Protein AF-A0A8T4D6T5-F1 (afdb_monomer)

Radius of gyration: 14.93 Å; Cα contacts (8 Å, |Δi|>4): 18; chains: 1; bounding box: 34×22×38 Å

Structure (mmCIF, N/CA/C/O backbone):
data_AF-A0A8T4D6T5-F1
#
_entry.id   AF-A0A8T4D6T5-F1
#
loop_
_atom_site.group_PDB
_atom_site.id
_atom_site.type_symbol
_atom_site.label_atom_id
_atom_site.label_alt_id
_atom_site.label_comp_id
_atom_site.label_asym_id
_atom_site.label_entity_id
_atom_site.label_seq_id
_atom_site.pdbx_PDB_ins_code
_atom_site.Cartn_x
_atom_site.Cartn_y
_atom_site.Cartn_z
_atom_site.occupancy
_atom_site.B_iso_or_equiv
_atom_site.auth_seq_id
_atom_site.auth_comp_id
_atom_site.auth_asym_id
_atom_site.auth_atom_id
_atom_site.pdbx_PDB_model_num
ATOM 1 N N . MET A 1 1 ? -0.708 15.804 -9.052 1.00 46.09 1 MET A N 1
ATOM 2 C CA . MET A 1 1 ? -0.358 14.365 -9.127 1.00 46.09 1 MET A CA 1
ATOM 3 C C . MET A 1 1 ? 0.122 13.899 -7.763 1.00 46.09 1 MET A C 1
ATOM 5 O O . MET A 1 1 ? 0.906 14.612 -7.148 1.00 46.09 1 MET A O 1
ATOM 9 N N . ARG A 1 2 ? -0.346 12.748 -7.262 1.00 52.72 2 ARG A N 1
ATOM 10 C CA . ARG A 1 2 ? 0.257 12.134 -6.068 1.00 52.72 2 ARG A CA 1
ATOM 11 C C . ARG A 1 2 ? 1.587 11.505 -6.482 1.00 52.72 2 ARG A C 1
ATOM 13 O O . ARG A 1 2 ? 1.604 10.650 -7.353 1.00 52.72 2 ARG A O 1
ATOM 20 N N . THR A 1 3 ? 2.682 11.932 -5.865 1.00 64.69 3 THR A N 1
ATOM 21 C CA . THR A 1 3 ? 4.037 11.399 -6.094 1.00 64.69 3 THR A CA 1
ATOM 22 C C . THR A 1 3 ? 4.342 10.150 -5.261 1.00 64.69 3 THR A C 1
ATOM 24 O O . THR A 1 3 ? 5.433 9.599 -5.359 1.00 64.69 3 THR A O 1
ATOM 27 N N . TYR A 1 4 ? 3.398 9.697 -4.428 1.00 77.56 4 TYR A N 1
ATOM 28 C CA . TYR A 1 4 ? 3.595 8.596 -3.485 1.00 77.56 4 TYR A CA 1
ATOM 29 C C . TYR A 1 4 ? 2.365 7.682 -3.426 1.00 77.56 4 TYR A C 1
ATOM 31 O O . TYR A 1 4 ? 1.236 8.176 -3.406 1.00 77.56 4 TYR A O 1
ATOM 39 N N . ILE A 1 5 ? 2.602 6.366 -3.324 1.00 82.69 5 ILE A N 1
ATOM 40 C CA . ILE A 1 5 ? 1.571 5.322 -3.132 1.00 82.69 5 ILE A CA 1
ATOM 41 C C . ILE A 1 5 ? 0.792 5.548 -1.825 1.00 82.69 5 ILE A C 1
ATOM 43 O O . ILE A 1 5 ? -0.425 5.372 -1.775 1.00 82.69 5 ILE A O 1
ATOM 47 N N . PHE A 1 6 ? 1.496 5.992 -0.780 1.00 89.81 6 PHE A N 1
ATOM 48 C CA . PHE A 1 6 ? 0.930 6.341 0.520 1.00 89.81 6 PHE A CA 1
ATOM 49 C C . PHE A 1 6 ? 1.226 7.801 0.866 1.00 89.81 6 PHE A C 1
ATOM 51 O O . PHE A 1 6 ? 2.356 8.289 0.696 1.00 89.81 6 PHE A O 1
ATOM 58 N N . THR A 1 7 ? 0.233 8.500 1.417 1.00 91.31 7 THR A N 1
ATOM 59 C CA . THR A 1 7 ? 0.455 9.823 2.018 1.00 91.31 7 THR A CA 1
ATOM 60 C C . THR A 1 7 ? 1.389 9.713 3.233 1.00 91.31 7 THR A C 1
ATOM 62 O O . THR A 1 7 ? 1.701 8.621 3.714 1.00 91.31 7 THR A O 1
ATOM 65 N N . LYS A 1 8 ? 1.877 10.850 3.749 1.00 92.19 8 LYS A N 1
ATOM 66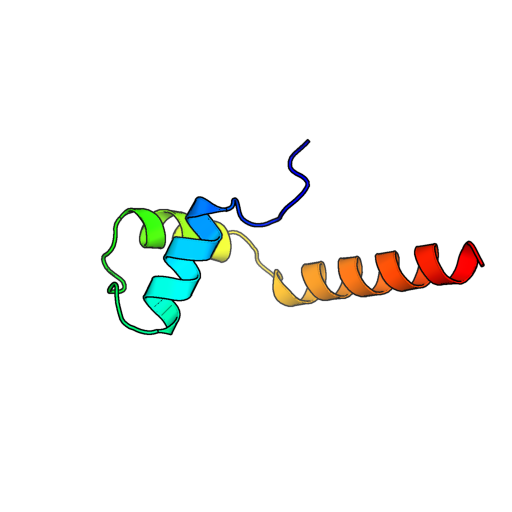 C CA . LYS A 1 8 ? 2.683 10.851 4.983 1.00 92.19 8 LYS A CA 1
ATOM 67 C C . LYS A 1 8 ? 1.898 10.288 6.176 1.00 92.19 8 LYS A C 1
ATOM 69 O O . LYS A 1 8 ? 2.453 9.505 6.936 1.00 92.19 8 LYS A O 1
ATOM 74 N N . SER A 1 9 ? 0.619 10.649 6.306 1.00 93.25 9 SER A N 1
ATOM 75 C CA . SER A 1 9 ? -0.240 10.145 7.382 1.00 93.25 9 SER A CA 1
ATOM 76 C C . SER A 1 9 ? -0.490 8.645 7.252 1.00 93.25 9 SER A C 1
ATOM 78 O O . SER A 1 9 ? -0.314 7.921 8.222 1.00 93.25 9 SER A O 1
ATOM 80 N N . GLU A 1 10 ? -0.794 8.160 6.045 1.00 95.12 10 GLU A N 1
ATOM 81 C CA . GLU A 1 10 ? -0.991 6.728 5.790 1.00 95.12 10 GLU A CA 1
ATOM 82 C C . GLU A 1 10 ? 0.268 5.919 6.106 1.00 95.12 10 GLU A C 1
ATOM 84 O O . GLU A 1 10 ? 0.176 4.866 6.732 1.00 95.12 10 GLU A O 1
ATOM 89 N N . ARG A 1 11 ? 1.456 6.427 5.742 1.00 95.44 11 ARG A N 1
ATOM 90 C CA . ARG A 1 11 ? 2.730 5.800 6.127 1.00 95.44 11 ARG A CA 1
ATOM 91 C C . ARG A 1 11 ? 2.871 5.685 7.637 1.00 95.44 11 ARG A C 1
ATOM 93 O O . ARG A 1 11 ? 3.239 4.619 8.114 1.00 95.44 11 ARG A O 1
ATOM 100 N N . GLN A 1 12 ? 2.558 6.745 8.378 1.00 96.94 12 GLN A N 1
ATOM 101 C CA . GLN A 1 12 ? 2.641 6.708 9.834 1.00 96.94 12 GLN A CA 1
ATOM 102 C C . GLN A 1 12 ? 1.655 5.699 10.434 1.00 96.94 12 GLN A C 1
ATOM 104 O O . GLN A 1 12 ? 2.037 4.939 11.317 1.00 96.94 12 GLN A O 1
ATOM 109 N N . THR A 1 13 ? 0.418 5.637 9.931 1.00 97.31 13 THR A N 1
ATOM 110 C CA . THR A 1 13 ? -0.575 4.635 10.351 1.00 97.31 13 THR A CA 1
ATOM 111 C C . THR A 1 13 ? -0.078 3.212 10.096 1.00 97.31 13 THR A C 1
ATOM 113 O O . THR A 1 13 ? -0.156 2.371 10.986 1.00 97.31 13 THR A O 1
ATOM 116 N N . ILE A 1 14 ? 0.486 2.939 8.915 1.00 96.19 14 ILE A N 1
ATOM 117 C CA . ILE A 1 14 ? 1.049 1.621 8.584 1.00 96.19 14 ILE A CA 1
ATOM 118 C C . ILE A 1 14 ? 2.212 1.281 9.519 1.00 96.19 14 ILE A C 1
ATOM 120 O O . ILE A 1 14 ? 2.239 0.185 10.068 1.00 96.19 14 ILE A O 1
ATOM 124 N N . ILE A 1 15 ? 3.144 2.213 9.739 1.00 97.62 15 ILE A N 1
ATOM 125 C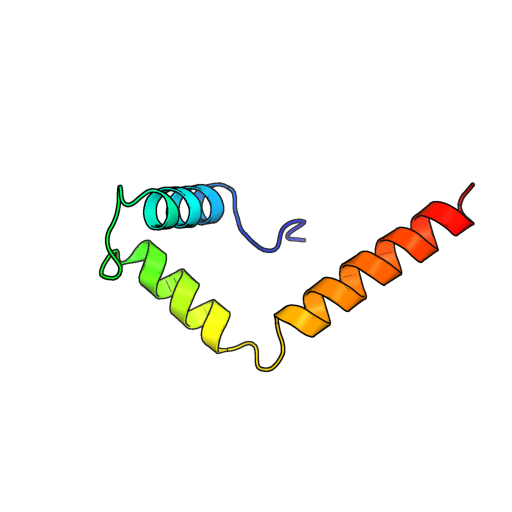 CA . ILE A 1 15 ? 4.276 2.012 10.654 1.00 97.62 15 ILE A CA 1
ATOM 126 C C . ILE A 1 15 ? 3.765 1.691 12.056 1.00 97.62 15 ILE A C 1
ATOM 128 O O . ILE A 1 15 ? 4.171 0.682 12.618 1.00 97.62 15 ILE A O 1
ATOM 132 N N . ASN A 1 16 ? 2.838 2.496 12.582 1.00 97.56 16 ASN A N 1
ATOM 133 C CA . ASN A 1 16 ? 2.237 2.298 13.898 1.00 97.56 16 ASN A CA 1
ATOM 134 C C . ASN A 1 16 ? 1.586 0.912 14.031 1.00 97.56 16 ASN A C 1
ATOM 136 O O . ASN A 1 16 ? 1.734 0.248 15.053 1.00 97.56 16 ASN A O 1
ATOM 140 N N . PHE A 1 17 ? 0.907 0.440 12.985 1.00 97.94 17 PHE A N 1
ATOM 141 C CA . PHE A 1 17 ? 0.341 -0.905 12.971 1.00 97.94 17 PHE A CA 1
ATOM 142 C C . PHE A 1 17 ? 1.430 -1.987 12.996 1.00 97.94 17 PHE A C 1
ATOM 144 O O . PHE A 1 17 ? 1.340 -2.926 13.781 1.00 97.94 17 PHE A O 1
ATOM 151 N N . LEU A 1 18 ? 2.480 -1.843 12.181 1.00 97.12 18 LEU A N 1
ATOM 152 C CA . LEU A 1 18 ? 3.577 -2.813 12.096 1.00 97.12 18 LEU A CA 1
ATOM 153 C C . LEU A 1 18 ? 4.404 -2.904 13.386 1.00 97.12 18 LEU A C 1
ATOM 155 O O . LEU A 1 18 ? 4.886 -3.984 13.715 1.00 97.12 18 LEU A O 1
ATOM 159 N N . ILE A 1 19 ? 4.547 -1.802 14.128 1.00 97.50 19 ILE A N 1
ATOM 160 C CA . ILE A 1 19 ? 5.219 -1.782 15.440 1.00 97.50 19 ILE A CA 1
ATOM 161 C C . ILE A 1 19 ? 4.267 -2.095 16.609 1.00 97.50 19 ILE A C 1
ATOM 163 O O . ILE A 1 19 ? 4.687 -2.066 17.763 1.00 97.50 19 ILE A O 1
ATOM 167 N N . GLY A 1 20 ? 2.987 -2.368 16.329 1.00 97.31 20 GLY A N 1
ATOM 168 C CA . GLY A 1 20 ? 1.987 -2.769 17.322 1.00 97.31 20 GLY A CA 1
ATOM 169 C C . GLY A 1 20 ? 1.400 -1.640 18.176 1.00 97.31 20 GLY A C 1
ATOM 170 O O . GLY A 1 20 ? 0.728 -1.929 19.163 1.00 97.31 20 GLY A O 1
ATOM 171 N N . THR A 1 21 ? 1.616 -0.365 17.830 1.00 96.81 21 THR A N 1
ATOM 172 C CA . THR A 1 21 ? 1.050 0.778 18.578 1.00 96.81 21 THR A CA 1
ATOM 173 C C . THR A 1 21 ? -0.412 1.058 18.244 1.00 96.81 21 THR A C 1
ATOM 175 O O . THR A 1 21 ? -1.100 1.709 19.028 1.00 96.81 21 THR A O 1
ATOM 178 N N . ILE A 1 22 ? -0.911 0.546 17.117 1.00 96.44 22 ILE A N 1
ATOM 179 C CA . ILE A 1 22 ? -2.343 0.509 16.801 1.00 96.44 22 ILE A CA 1
ATOM 180 C C . ILE A 1 22 ? -2.756 -0.900 16.383 1.00 96.44 22 ILE A C 1
ATOM 182 O O . ILE A 1 22 ? -1.947 -1.694 15.903 1.00 96.44 22 ILE A O 1
ATOM 186 N N . ASN A 1 23 ? -4.038 -1.208 16.552 1.00 9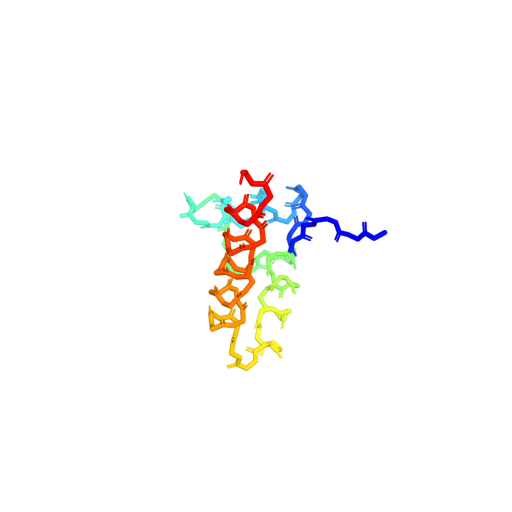6.06 23 ASN A N 1
ATOM 187 C CA . ASN A 1 23 ? -4.596 -2.513 16.229 1.00 96.06 23 ASN A CA 1
ATOM 188 C C . ASN A 1 23 ? -5.251 -2.531 14.839 1.00 96.06 23 ASN A C 1
ATOM 190 O O . ASN A 1 23 ? -5.484 -1.504 14.204 1.00 96.06 23 ASN A O 1
ATOM 194 N N . ARG A 1 24 ? -5.597 -3.736 14.371 1.00 94.50 24 ARG A N 1
ATOM 195 C CA . ARG A 1 24 ? -6.243 -3.945 13.065 1.00 94.50 24 ARG A CA 1
ATOM 196 C C . ARG A 1 24 ? -7.606 -3.248 12.932 1.00 94.50 24 ARG A C 1
ATOM 198 O O . ARG A 1 24 ? -8.046 -3.007 11.814 1.00 94.50 24 ARG A O 1
ATOM 205 N N . SER A 1 25 ? -8.271 -2.958 14.049 1.00 95.25 25 SER A N 1
ATOM 206 C CA . SER A 1 25 ? -9.567 -2.271 14.085 1.00 95.25 25 SER A CA 1
ATOM 207 C C . SER A 1 25 ? -9.470 -0.748 13.977 1.00 95.25 25 SER A C 1
ATOM 209 O O . SER A 1 25 ? -10.511 -0.097 13.961 1.00 95.25 25 SER A O 1
ATOM 211 N N . ASP A 1 26 ? -8.265 -0.169 13.905 1.00 96.88 26 ASP A N 1
ATOM 212 C CA . ASP A 1 26 ? -8.103 1.270 13.698 1.00 96.88 26 ASP A CA 1
ATOM 213 C C . ASP A 1 26 ? -8.834 1.721 12.409 1.00 96.88 26 ASP A C 1
ATOM 215 O O . ASP A 1 26 ? -8.589 1.158 11.333 1.00 96.88 26 ASP A O 1
ATOM 219 N N . PRO A 1 27 ? -9.733 2.723 12.479 1.00 95.69 27 PRO A N 1
ATOM 220 C CA . PRO A 1 27 ? -10.519 3.150 11.323 1.00 95.69 27 PRO A CA 1
ATOM 221 C C . PRO A 1 27 ? -9.669 3.623 10.138 1.00 95.69 27 PRO A C 1
ATOM 223 O O . PRO A 1 27 ? -10.007 3.341 8.987 1.00 95.69 27 PRO A O 1
ATOM 226 N N . ASN A 1 28 ? -8.546 4.301 10.396 1.00 93.88 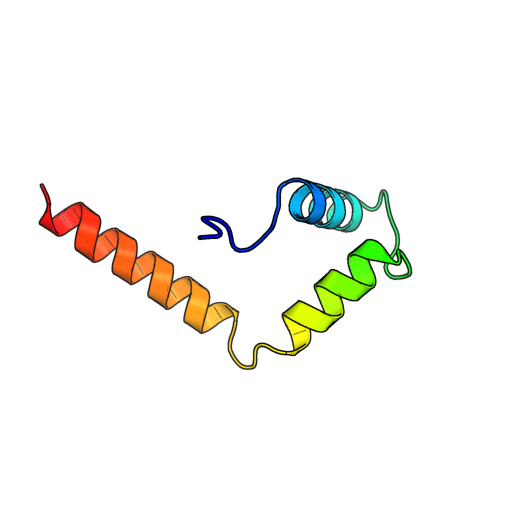28 ASN A N 1
ATOM 227 C CA . ASN A 1 28 ? -7.663 4.790 9.338 1.00 93.88 28 ASN A CA 1
ATOM 228 C C . ASN A 1 28 ? -6.933 3.626 8.667 1.00 93.88 28 A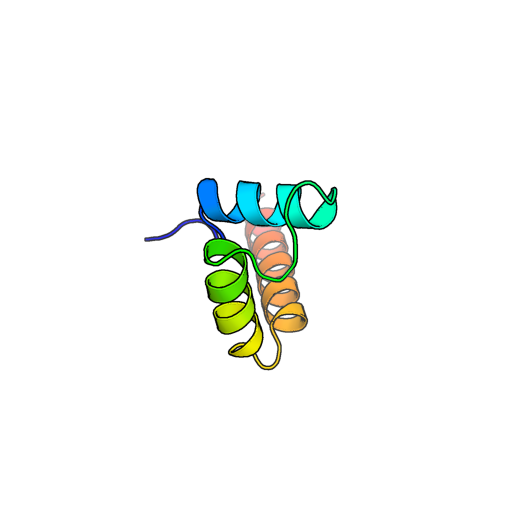SN A C 1
ATOM 230 O O . ASN A 1 28 ? -6.812 3.585 7.441 1.00 93.88 28 ASN A O 1
ATOM 234 N N . LEU A 1 29 ? -6.492 2.646 9.456 1.00 96.69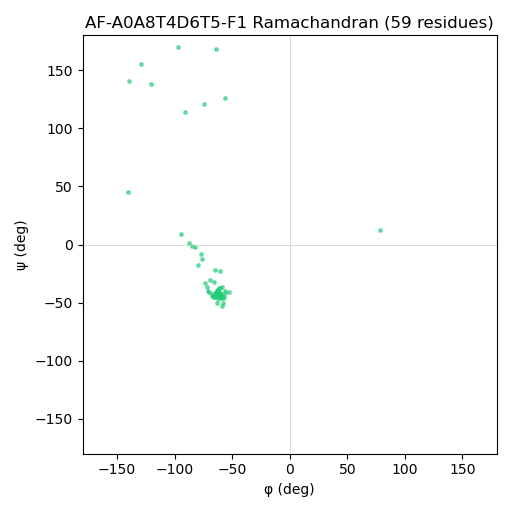 29 LEU A N 1
ATOM 235 C CA . LEU A 1 29 ? -5.885 1.429 8.930 1.00 96.69 29 LEU A CA 1
ATOM 236 C C . LEU A 1 29 ? -6.878 0.619 8.087 1.00 96.69 29 LEU A C 1
ATOM 238 O O . LEU A 1 29 ? -6.508 0.110 7.030 1.00 96.69 29 LEU A O 1
ATOM 242 N N . MET A 1 30 ? -8.143 0.528 8.500 1.00 96.75 30 MET A N 1
ATOM 243 C CA . MET A 1 30 ? -9.176 -0.207 7.762 1.00 96.75 30 MET A CA 1
ATOM 244 C C . MET A 1 30 ? -9.427 0.366 6.361 1.00 96.75 30 MET A C 1
ATOM 246 O O . MET A 1 30 ? -9.584 -0.400 5.406 1.00 96.75 30 MET A O 1
ATOM 250 N N . VAL A 1 31 ? -9.387 1.694 6.205 1.00 94.44 31 VAL A N 1
ATOM 251 C CA . VAL A 1 31 ? -9.456 2.348 4.885 1.00 94.44 31 VAL A CA 1
ATOM 252 C C . VAL A 1 31 ? -8.265 1.942 4.011 1.00 94.44 31 VAL A C 1
ATOM 254 O O . VAL A 1 31 ? -8.442 1.595 2.841 1.00 94.44 31 VAL A O 1
ATOM 257 N N . ILE A 1 32 ? -7.055 1.922 4.579 1.00 94.44 32 ILE A N 1
ATOM 258 C CA . ILE A 1 32 ? -5.833 1.515 3.870 1.00 94.44 32 ILE A CA 1
ATOM 259 C C . ILE A 1 32 ? -5.910 0.037 3.459 1.00 94.44 32 ILE A C 1
ATOM 261 O O . ILE A 1 32 ? -5.612 -0.294 2.312 1.00 94.44 32 ILE A O 1
ATOM 265 N N . ILE A 1 33 ? -6.359 -0.847 4.355 1.00 94.62 33 ILE A N 1
ATOM 266 C CA . ILE A 1 33 ? -6.538 -2.279 4.076 1.00 94.62 33 ILE A CA 1
ATOM 267 C C . ILE A 1 33 ? -7.545 -2.490 2.943 1.00 94.62 33 ILE A C 1
ATOM 269 O O . ILE A 1 33 ? -7.286 -3.289 2.046 1.00 94.62 33 ILE A O 1
ATOM 273 N N . SER A 1 34 ? -8.678 -1.783 2.970 1.00 93.50 34 SER A N 1
ATOM 274 C CA . SER A 1 34 ? -9.693 -1.861 1.913 1.00 93.50 34 SER A CA 1
ATOM 275 C C . SER A 1 34 ? -9.102 -1.515 0.545 1.00 93.50 34 SER A C 1
ATOM 277 O O . SER A 1 34 ? -9.271 -2.262 -0.416 1.00 93.50 34 SER A O 1
ATOM 279 N N . ARG A 1 35 ? -8.306 -0.441 0.483 1.00 90.94 35 ARG A N 1
ATOM 280 C CA . ARG A 1 35 ? -7.606 -0.037 -0.738 1.00 90.94 35 ARG A CA 1
ATOM 281 C C . ARG A 1 35 ? -6.565 -1.063 -1.188 1.00 90.94 35 ARG A C 1
ATOM 283 O O . ARG A 1 35 ? -6.459 -1.326 -2.374 1.00 90.94 35 ARG A O 1
ATOM 290 N N . ILE A 1 36 ? -5.788 -1.650 -0.279 1.00 89.38 36 ILE A N 1
ATOM 291 C CA . ILE A 1 36 ? -4.792 -2.667 -0.660 1.00 89.38 36 ILE A CA 1
ATOM 292 C C . ILE A 1 36 ? -5.479 -3.902 -1.257 1.00 89.38 36 ILE A C 1
ATOM 294 O O . ILE A 1 36 ? -5.006 -4.441 -2.250 1.00 89.38 36 ILE A O 1
ATOM 298 N N . LYS A 1 37 ? -6.630 -4.309 -0.707 1.00 89.69 37 LYS A N 1
ATOM 299 C CA . LYS A 1 37 ? -7.407 -5.452 -1.209 1.00 89.69 37 LYS A CA 1
ATOM 300 C C . LYS A 1 37 ? -7.971 -5.263 -2.619 1.00 89.69 37 LYS A C 1
ATOM 302 O O . LYS A 1 37 ? -8.294 -6.262 -3.250 1.00 89.69 37 LYS A O 1
ATOM 307 N N . SER A 1 38 ? -8.124 -4.029 -3.107 1.00 91.06 38 SER A N 1
ATOM 308 C CA . SER A 1 38 ? -8.614 -3.801 -4.472 1.00 91.06 38 SER A CA 1
ATOM 309 C C . SER A 1 38 ? -7.556 -4.059 -5.545 1.00 91.06 38 SER A C 1
ATOM 311 O O . SER A 1 38 ? -7.900 -4.117 -6.721 1.00 91.06 38 SER A O 1
ATOM 313 N N . PHE A 1 39 ? -6.282 -4.194 -5.171 1.00 88.12 39 PHE A N 1
ATOM 314 C CA . PHE A 1 39 ? -5.214 -4.516 -6.109 1.00 88.12 39 PHE A CA 1
ATOM 315 C C . PHE A 1 39 ? -5.034 -6.030 -6.199 1.00 88.12 39 PHE A C 1
ATOM 317 O O . PHE A 1 39 ? -4.626 -6.670 -5.231 1.00 88.12 39 PHE A O 1
ATOM 324 N N . SER A 1 40 ? -5.322 -6.596 -7.370 1.00 90.44 40 SER A N 1
ATOM 325 C CA . SER A 1 40 ? -5.179 -8.033 -7.620 1.00 90.44 40 SER A CA 1
ATOM 326 C C . SER A 1 40 ? -3.721 -8.493 -7.664 1.00 90.44 40 SER A C 1
ATOM 328 O O . SER A 1 40 ? -3.452 -9.624 -7.277 1.00 90.44 40 SER A O 1
ATOM 330 N N . ASP A 1 41 ? -2.797 -7.625 -8.094 1.00 91.38 41 ASP A N 1
ATOM 331 C CA . ASP A 1 41 ? -1.380 -7.972 -8.260 1.00 91.38 41 ASP A CA 1
ATOM 332 C C . ASP A 1 41 ? -0.425 -6.847 -7.811 1.00 91.38 41 ASP A C 1
ATOM 334 O O . ASP A 1 41 ? 0.539 -6.476 -8.480 1.00 91.38 41 ASP A O 1
ATOM 338 N N . LEU A 1 42 ? -0.714 -6.267 -6.639 1.00 88.88 42 LEU A N 1
ATOM 339 C CA . LEU A 1 42 ? 0.004 -5.095 -6.119 1.00 88.88 42 LEU A CA 1
ATOM 340 C C . LEU A 1 42 ? 1.527 -5.283 -6.076 1.00 88.88 42 LEU A C 1
ATOM 342 O O . LEU A 1 42 ? 2.277 -4.348 -6.348 1.00 88.88 42 LEU A O 1
ATOM 346 N N . SER A 1 43 ? 1.989 -6.471 -5.682 1.00 88.75 43 SER A N 1
ATOM 347 C CA . SER A 1 43 ? 3.418 -6.756 -5.553 1.00 88.75 43 SER A CA 1
ATOM 348 C C . SER A 1 43 ? 4.118 -6.771 -6.908 1.00 88.75 43 SER A C 1
ATOM 350 O O . SER A 1 43 ? 5.201 -6.198 -7.019 1.00 88.75 43 SER A O 1
ATOM 352 N N . HIS A 1 44 ? 3.504 -7.378 -7.927 1.00 93.25 44 HIS A N 1
ATOM 353 C CA . HIS A 1 44 ? 4.063 -7.402 -9.274 1.00 93.25 44 HIS A CA 1
ATOM 354 C C . HIS A 1 44 ? 4.075 -6.005 -9.898 1.00 93.25 44 HIS A C 1
ATOM 356 O O . HIS A 1 44 ? 5.102 -5.579 -10.423 1.00 93.25 44 HIS A O 1
ATOM 362 N N . ASP A 1 45 ? 2.984 -5.249 -9.752 1.00 92.06 45 ASP A N 1
ATOM 363 C CA . ASP A 1 45 ? 2.898 -3.878 -10.263 1.00 92.06 45 ASP A CA 1
ATOM 364 C C . ASP A 1 45 ? 3.987 -2.976 -9.656 1.00 92.06 45 ASP A C 1
ATOM 366 O O . ASP A 1 45 ? 4.643 -2.213 -10.369 1.00 92.06 45 ASP A O 1
ATOM 370 N N . ILE A 1 46 ? 4.223 -3.070 -8.340 1.00 91.81 46 ILE A N 1
ATOM 371 C CA . ILE A 1 46 ? 5.283 -2.307 -7.663 1.00 91.81 46 ILE A CA 1
ATOM 372 C C . ILE A 1 46 ? 6.676 -2.708 -8.176 1.00 91.81 46 ILE A C 1
ATOM 374 O O . ILE A 1 46 ? 7.502 -1.820 -8.403 1.00 91.81 46 ILE A 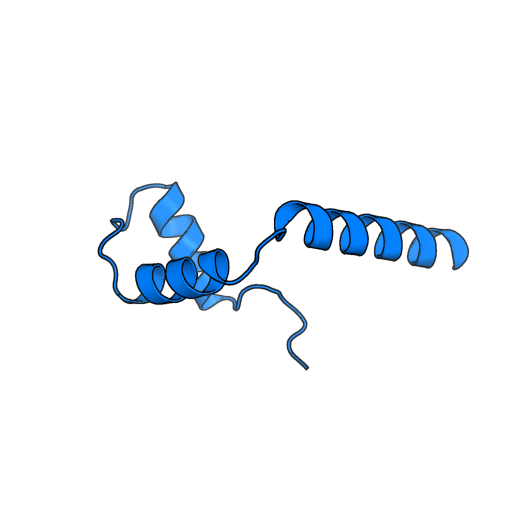O 1
ATOM 378 N N . ASP A 1 47 ? 6.938 -4.004 -8.379 1.00 94.62 47 ASP A N 1
ATOM 379 C CA . ASP A 1 47 ? 8.209 -4.492 -8.938 1.00 94.62 47 ASP A CA 1
ATOM 380 C C . ASP A 1 47 ? 8.440 -3.954 -10.358 1.00 94.62 47 ASP A C 1
ATOM 382 O O . ASP A 1 47 ? 9.515 -3.435 -10.665 1.00 94.62 47 ASP A O 1
ATOM 386 N N . LEU A 1 48 ? 7.407 -3.975 -11.207 1.00 94.81 48 LEU A N 1
ATOM 387 C CA . LEU A 1 48 ? 7.472 -3.418 -12.559 1.00 94.81 48 LEU A CA 1
ATOM 388 C C . LEU A 1 48 ? 7.809 -1.923 -12.549 1.00 94.81 48 LEU A C 1
ATOM 390 O O . LEU A 1 48 ? 8.684 -1.488 -13.301 1.00 94.81 48 LEU A O 1
ATOM 394 N N . TYR A 1 49 ? 7.172 -1.131 -11.678 1.00 91.31 49 TYR A N 1
ATOM 395 C CA . TYR A 1 49 ? 7.503 0.290 -11.532 1.00 91.31 49 TYR A CA 1
ATOM 396 C C . TYR A 1 49 ? 8.946 0.512 -11.067 1.00 91.31 49 TYR A C 1
ATOM 398 O O . TYR A 1 49 ? 9.605 1.436 -11.556 1.00 91.31 49 TYR A O 1
ATOM 406 N N . ALA A 1 50 ? 9.445 -0.311 -10.141 1.00 90.88 50 ALA A N 1
ATOM 407 C CA . ALA A 1 50 ? 10.821 -0.224 -9.660 1.00 90.88 50 ALA A CA 1
ATOM 408 C C . ALA A 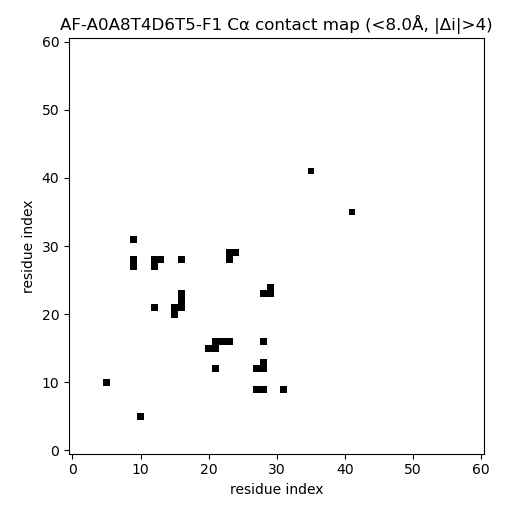1 50 ? 11.823 -0.503 -10.791 1.00 90.88 50 ALA A C 1
ATOM 410 O O . ALA A 1 50 ? 12.684 0.338 -11.058 1.00 90.88 50 ALA A O 1
ATOM 411 N N . ARG A 1 51 ? 11.640 -1.606 -11.529 1.00 94.44 51 ARG A N 1
ATOM 412 C CA . ARG A 1 51 ? 12.481 -1.973 -12.682 1.00 94.44 51 ARG A CA 1
ATOM 413 C C . ARG A 1 51 ? 12.448 -0.928 -13.789 1.00 94.44 51 ARG A C 1
ATOM 415 O O . ARG A 1 51 ? 13.485 -0.592 -14.353 1.00 94.44 51 ARG A O 1
ATOM 422 N N . LEU A 1 52 ? 11.267 -0.391 -14.101 1.00 93.69 52 LEU A N 1
ATOM 423 C CA . LEU A 1 52 ? 11.132 0.661 -15.107 1.00 93.69 52 LEU A CA 1
ATOM 424 C C . LEU A 1 52 ? 11.902 1.917 -14.689 1.00 93.69 52 LEU A C 1
ATOM 426 O O . LEU A 1 52 ? 12.617 2.504 -15.499 1.00 93.69 52 LEU A O 1
ATOM 430 N N . ARG A 1 53 ? 11.786 2.323 -13.420 1.00 90.50 53 ARG A N 1
ATOM 431 C CA . ARG A 1 53 ? 12.521 3.475 -12.891 1.00 90.50 53 ARG A CA 1
ATOM 432 C C . ARG A 1 53 ? 14.029 3.270 -12.991 1.00 90.50 53 ARG A C 1
ATOM 434 O O . ARG A 1 53 ? 14.724 4.201 -13.394 1.00 90.50 53 ARG A O 1
ATOM 441 N N . GLU A 1 54 ? 14.523 2.091 -12.632 1.00 92.81 54 GLU A N 1
ATOM 442 C CA . GLU A 1 54 ? 15.938 1.739 -12.775 1.00 92.81 54 GLU A CA 1
ATOM 443 C C . GLU A 1 54 ? 16.380 1.833 -14.235 1.00 92.81 54 GLU A C 1
ATOM 445 O O . GLU A 1 54 ? 17.291 2.597 -14.539 1.00 92.81 54 GLU A O 1
ATOM 450 N N . ALA A 1 55 ? 15.667 1.173 -15.152 1.00 94.12 55 ALA A N 1
ATOM 451 C CA . ALA A 1 55 ? 15.987 1.189 -16.578 1.00 94.12 55 ALA A CA 1
ATOM 452 C C . ALA A 1 55 ? 16.035 2.611 -17.166 1.00 94.12 55 ALA A C 1
ATOM 454 O O . ALA A 1 55 ? 16.936 2.937 -17.938 1.00 94.12 55 ALA A O 1
ATOM 455 N N . VAL A 1 56 ? 15.094 3.480 -16.780 1.00 93.69 56 VAL A N 1
ATOM 456 C CA . VAL A 1 56 ? 15.060 4.877 -17.239 1.00 93.69 56 VAL A CA 1
ATOM 457 C C . VAL A 1 56 ? 16.208 5.690 -16.642 1.00 93.69 56 VAL A C 1
ATOM 459 O O . VAL A 1 56 ? 16.818 6.474 -17.362 1.00 93.69 56 VAL A O 1
ATOM 462 N N . THR A 1 57 ? 16.529 5.489 -15.361 1.00 88.81 57 THR A N 1
ATOM 463 C CA . THR A 1 57 ? 17.587 6.242 -14.665 1.00 88.81 57 THR A CA 1
ATOM 464 C C . THR A 1 57 ? 18.981 5.826 -15.140 1.00 88.81 57 THR A C 1
ATOM 466 O O . THR A 1 57 ? 19.859 6.671 -15.268 1.00 88.81 57 THR A O 1
ATOM 469 N N . THR A 1 58 ? 19.193 4.542 -15.442 1.00 77.56 58 THR A N 1
ATOM 470 C CA . THR A 1 58 ? 20.468 4.032 -15.968 1.00 77.56 58 THR A CA 1
ATOM 471 C C . THR A 1 58 ? 20.696 4.426 -17.430 1.00 77.56 58 THR A C 1
ATOM 473 O O . THR A 1 58 ? 21.831 4.690 -17.801 1.00 77.56 58 THR A O 1
ATOM 476 N N . ASN A 1 59 ? 19.643 4.539 -18.249 1.00 61.31 59 ASN A N 1
ATOM 477 C CA . ASN A 1 59 ? 19.759 5.005 -19.641 1.00 61.31 59 ASN A CA 1
ATOM 478 C C . ASN A 1 5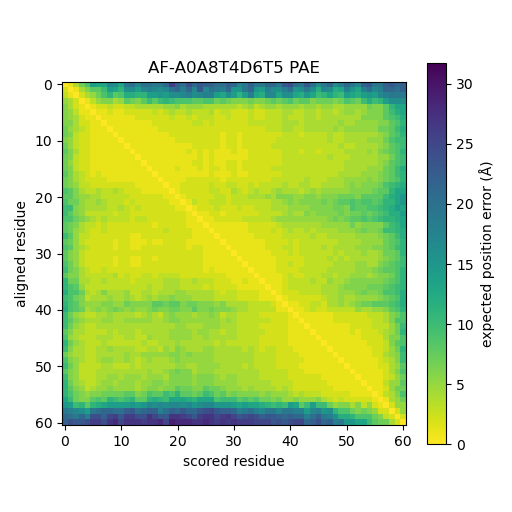9 ? 19.925 6.528 -19.788 1.00 61.31 59 ASN A C 1
ATOM 480 O O . ASN A 1 59 ? 20.135 7.004 -20.900 1.00 61.31 59 ASN A O 1
ATOM 484 N N . THR A 1 60 ? 19.786 7.303 -18.706 1.00 58.50 60 THR A N 1
ATOM 485 C CA . THR A 1 60 ? 20.063 8.752 -18.709 1.00 58.50 60 THR A CA 1
ATOM 486 C C . THR A 1 60 ? 21.484 9.109 -18.245 1.00 58.50 60 THR A C 1
ATOM 488 O O . THR A 1 60 ? 21.760 10.293 -18.053 1.00 58.50 60 THR A O 1
ATOM 491 N N . ALA A 1 61 ? 22.368 8.118 -18.071 1.00 49.62 61 ALA A N 1
ATOM 492 C CA . ALA A 1 61 ? 23.778 8.296 -17.707 1.00 49.62 61 ALA A CA 1
ATOM 493 C C . ALA A 1 61 ? 24.720 8.195 -18.916 1.00 49.62 61 ALA A C 1
ATOM 495 O O . ALA A 1 61 ? 24.468 7.336 -19.792 1.00 49.62 61 ALA A O 1
#

Sequence (61 aa):
MRTYIFTKSERQTIINFLIGTINRSDPNLMVIISRIKSFSDLSHDIDLYARLREAVTTNTA

Foldseek 3Di:
DDPDPDDPVRVVVVVCPVVPVDDCPPPSNVVVVVVVVVDPCVPVVVVVVVVVVVVVVVVVD

pLDDT: mean 89.26, std 12.06, range [46.09, 97.94]

Secondary structure (DSSP, 8-state):
---SSS-HHHHHHHHHHHTTSS-TT-HHHHHHHHHHHT-TTHHHHHHHHHHHHHHHHHTT-

Solvent-accessible surface area (backbone atoms only — not comparable to full-atom values): 3772 Å² total; per-residue (Å²): 133,84,94,54,100,57,55,73,67,55,48,51,50,52,50,35,41,77,76,62,77,43,61,85,81,38,70,71,52,44,54,52,50,56,58,56,68,72,45,92,54,56,69,58,54,53,51,52,52,51,52,51,51,50,55,56,58,61,71,73,107

Mean predicted aligned error: 5.22 Å